Protein AF-A0A7C7GMY3-F1 (afdb_monomer_lite)

Secondary structure (DSSP, 8-state):
---SS---HHHHHHHHHHHHHHHTT--HHHHHHHH---HHHHHHHHHHHHHHHHHHHHHHHH---S-GGGHHHHHHHHHHHHHHHHHHHHT--GGGHHHHTSTT--HHHHHHHHHTT--SHHHHHT--HHHHHHHHTSTT--HHHHHHHHHHHHHHHHHHTT-

pLDDT: mean 89.89, std 11.87, range [38.03, 98.0]

Radius of gyration: 19.39 Å; chains: 1; bounding box: 38×40×56 Å

Sequence (163 aa):
MQSKLDLDPLVHVKCAAAMEAWIDEISSRDIERNFGVAPGDLRLRIELADWLLYAGREITRYDEGDDEILEQPRKQLIRFLDELRLRISNGCKPDLLELVAIRGVGRIRARRFAKMGVRTVEDILELTEKDRQALADQRGWSLQLVDRIIEQATKVRGTTSRR

Structure (mmCIF, N/CA/C/O backbone):
data_AF-A0A7C7GMY3-F1
#
_entry.id   AF-A0A7C7GMY3-F1
#
loop_
_atom_site.group_PDB
_atom_site.id
_atom_site.type_symbol
_atom_site.label_atom_id
_atom_site.label_alt_id
_atom_site.label_comp_id
_atom_site.label_asym_id
_atom_site.label_entity_id
_atom_site.label_seq_id
_atom_site.pdbx_PDB_ins_code
_atom_site.Cartn_x
_atom_site.Cartn_y
_atom_site.Cartn_z
_atom_site.occupancy
_atom_site.B_iso_or_equiv
_atom_site.auth_seq_id
_atom_site.auth_comp_id
_atom_site.auth_asym_id
_atom_site.auth_atom_id
_atom_site.pdbx_PDB_model_num
ATOM 1 N N . MET A 1 1 ? 13.198 -15.545 -34.058 1.00 39.59 1 MET A N 1
ATOM 2 C CA . MET A 1 1 ? 14.127 -15.627 -32.913 1.00 39.59 1 MET A CA 1
ATOM 3 C C . MET A 1 1 ? 13.360 -16.269 -31.765 1.00 39.59 1 MET A C 1
ATOM 5 O O . MET A 1 1 ? 12.525 -15.605 -31.170 1.00 39.59 1 MET A O 1
ATOM 9 N N . GLN A 1 2 ? 13.504 -17.581 -31.556 1.00 44.78 2 GLN A N 1
ATOM 10 C CA . GLN A 1 2 ? 12.853 -18.262 -30.431 1.00 44.78 2 GLN A CA 1
ATOM 11 C C . GLN A 1 2 ? 13.524 -17.772 -29.145 1.00 44.78 2 GLN A C 1
ATOM 13 O O . GLN A 1 2 ? 14.742 -17.892 -29.001 1.00 44.78 2 GLN A O 1
ATOM 18 N N . SER A 1 3 ? 12.744 -17.153 -28.260 1.00 46.75 3 SER A N 1
ATOM 19 C CA . SER A 1 3 ? 13.203 -16.799 -26.920 1.00 46.75 3 SER A CA 1
ATOM 20 C C . SER A 1 3 ? 13.666 -18.080 -26.223 1.00 46.75 3 SER A C 1
ATOM 22 O O . SER A 1 3 ? 12.886 -19.015 -26.090 1.00 46.75 3 SER A O 1
ATOM 24 N N . LYS A 1 4 ? 14.937 -18.138 -25.807 1.00 57.31 4 LYS A N 1
ATOM 25 C CA . LYS A 1 4 ? 15.516 -19.247 -25.020 1.00 57.31 4 LYS A CA 1
ATOM 26 C C . LYS A 1 4 ? 15.068 -19.248 -23.555 1.00 57.31 4 LYS A C 1
ATOM 28 O O . LYS A 1 4 ? 15.600 -20.000 -22.745 1.00 57.31 4 LYS A O 1
ATOM 33 N N . LEU A 1 5 ? 14.145 -18.369 -23.197 1.00 61.41 5 LEU A N 1
ATOM 34 C CA . LEU A 1 5 ? 13.511 -18.398 -21.900 1.00 61.41 5 LEU A CA 1
ATOM 35 C C . LEU A 1 5 ? 12.314 -19.349 -22.022 1.00 61.41 5 LEU A C 1
ATOM 37 O O . LEU A 1 5 ? 11.318 -18.976 -22.639 1.00 61.41 5 LEU A O 1
ATOM 41 N N . ASP A 1 6 ? 12.437 -20.565 -21.479 1.00 57.41 6 ASP A N 1
ATOM 42 C CA . ASP A 1 6 ? 11.312 -21.481 -21.227 1.00 57.41 6 ASP A CA 1
ATOM 43 C C . ASP A 1 6 ? 10.338 -20.796 -20.255 1.00 57.41 6 ASP A C 1
ATOM 45 O O . ASP A 1 6 ? 10.363 -20.999 -19.042 1.00 57.41 6 ASP A O 1
ATOM 49 N N . LEU A 1 7 ? 9.525 -19.889 -20.787 1.00 62.22 7 LEU A N 1
ATOM 50 C CA . LEU A 1 7 ? 8.561 -19.101 -20.039 1.00 62.22 7 LEU A CA 1
ATOM 51 C C . LEU A 1 7 ? 7.187 -19.430 -20.581 1.00 62.22 7 LEU A C 1
ATOM 53 O O . LEU A 1 7 ? 6.856 -19.065 -21.707 1.00 62.22 7 LEU A O 1
ATOM 57 N N . ASP A 1 8 ? 6.385 -20.099 -19.762 1.00 77.50 8 ASP A N 1
ATOM 58 C CA . ASP A 1 8 ? 4.954 -20.206 -19.999 1.00 77.50 8 ASP A CA 1
ATOM 59 C C . ASP A 1 8 ? 4.326 -18.808 -19.811 1.00 77.50 8 ASP A C 1
ATOM 61 O O . ASP A 1 8 ? 4.296 -18.294 -18.683 1.00 77.50 8 ASP A O 1
ATOM 65 N N . PRO A 1 9 ? 3.815 -18.160 -20.878 1.00 75.56 9 PRO A N 1
ATOM 66 C CA . PRO A 1 9 ? 3.213 -16.832 -20.780 1.00 75.56 9 PRO A CA 1
ATOM 67 C C . PRO A 1 9 ? 2.048 -16.784 -19.784 1.00 75.56 9 PRO A C 1
ATOM 69 O O . PRO A 1 9 ? 1.823 -15.756 -19.142 1.00 75.56 9 PRO A O 1
ATOM 72 N N . LEU A 1 10 ? 1.335 -17.901 -19.600 1.00 82.75 10 LEU A N 1
ATOM 73 C CA . LEU A 1 10 ? 0.214 -17.995 -18.666 1.00 82.75 10 LEU A CA 1
ATOM 74 C C . LEU A 1 10 ? 0.673 -17.856 -17.213 1.00 82.75 10 LEU A C 1
ATOM 76 O O . LEU A 1 10 ? -0.042 -17.271 -16.396 1.00 82.75 10 LEU A O 1
ATOM 80 N N . VAL A 1 11 ? 1.881 -18.324 -16.886 1.00 83.62 11 VAL A N 1
ATOM 81 C CA . VAL A 1 11 ? 2.453 -18.186 -15.541 1.00 83.62 11 VAL A CA 1
ATOM 82 C C . VAL A 1 11 ? 2.711 -16.716 -15.219 1.00 83.62 11 VAL A C 1
ATOM 84 O O . VAL A 1 11 ? 2.355 -16.262 -14.130 1.00 83.62 11 VAL A O 1
ATOM 87 N N . HIS A 1 12 ? 3.257 -15.941 -16.160 1.00 84.25 12 HIS A N 1
ATOM 88 C CA . HIS A 1 12 ? 3.494 -14.509 -15.953 1.00 84.25 12 HIS A CA 1
ATOM 89 C C . HIS A 1 12 ? 2.201 -13.715 -15.809 1.00 84.25 12 HIS A C 1
ATOM 91 O O . HIS A 1 12 ? 2.090 -12.901 -14.892 1.00 84.25 12 HIS A O 1
ATOM 97 N N . VAL A 1 13 ? 1.208 -13.994 -16.658 1.00 89.62 13 VAL A N 1
ATOM 98 C CA . VAL A 1 13 ? -0.112 -13.355 -16.571 1.00 89.62 13 VAL A CA 1
ATOM 99 C C . VAL A 1 13 ? -0.760 -13.658 -15.222 1.00 89.62 13 VAL A C 1
ATOM 101 O O . VAL A 1 13 ? -1.247 -12.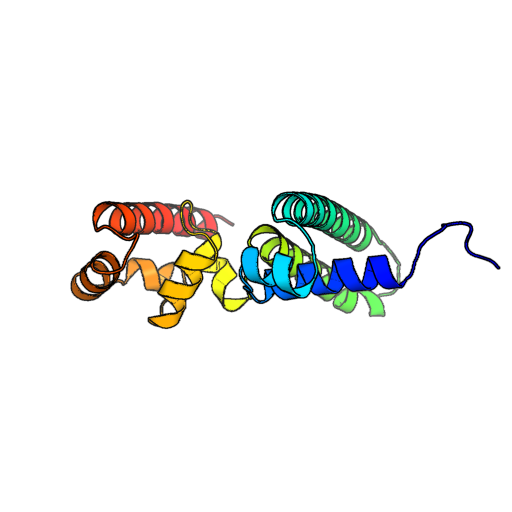753 -14.550 1.00 89.62 13 VAL A O 1
ATOM 104 N N . LYS A 1 14 ? -0.687 -14.911 -14.764 1.00 90.69 14 LYS A N 1
ATOM 105 C CA . LYS A 1 14 ? -1.174 -15.317 -13.445 1.00 90.69 14 LYS A CA 1
ATOM 106 C C . LYS A 1 14 ? -0.457 -14.584 -12.306 1.00 90.69 14 LYS A C 1
ATOM 108 O O . LYS A 1 14 ? -1.102 -14.176 -11.342 1.00 90.69 14 LYS A O 1
ATOM 113 N N . CYS A 1 15 ? 0.865 -14.419 -12.392 1.00 89.44 15 CYS A N 1
ATOM 114 C CA . CYS A 1 15 ? 1.634 -13.643 -11.418 1.00 89.44 15 CYS A CA 1
ATOM 115 C C . CYS A 1 15 ? 1.180 -12.182 -11.379 1.00 89.44 15 CYS A C 1
ATOM 117 O O . CYS A 1 15 ? 0.907 -11.670 -10.295 1.00 89.44 15 CYS A O 1
ATOM 119 N N . ALA A 1 16 ? 1.076 -11.540 -12.544 1.00 93.00 16 ALA A N 1
ATOM 120 C CA . ALA A 1 16 ? 0.632 -10.158 -12.666 1.00 93.00 16 ALA A CA 1
ATOM 121 C C . ALA A 1 16 ? -0.783 -9.973 -12.100 1.00 93.00 16 ALA A C 1
ATOM 123 O O . ALA A 1 16 ? -0.974 -9.122 -11.238 1.00 93.00 16 ALA A O 1
ATOM 124 N N . ALA A 1 17 ? -1.730 -10.837 -12.473 1.00 95.06 17 ALA A N 1
ATOM 125 C CA . ALA A 1 17 ? -3.111 -10.781 -11.993 1.00 95.06 17 ALA A CA 1
ATOM 126 C C . ALA A 1 17 ? -3.227 -10.972 -10.469 1.00 95.06 17 ALA A C 1
ATOM 128 O O . ALA A 1 17 ? -4.016 -10.298 -9.810 1.00 95.06 17 ALA A O 1
ATOM 129 N N . ALA A 1 18 ? -2.418 -11.858 -9.875 1.00 96.44 18 ALA A N 1
ATOM 130 C CA . ALA A 1 18 ? -2.401 -12.037 -8.423 1.00 96.44 18 ALA A CA 1
ATOM 131 C C . ALA A 1 18 ? -1.852 -10.799 -7.686 1.00 96.44 18 ALA A C 1
ATOM 133 O O . ALA A 1 18 ? -2.368 -10.439 -6.627 1.00 96.44 18 ALA A O 1
ATOM 134 N N . MET A 1 19 ? -0.827 -10.138 -8.238 1.00 96.06 19 MET A N 1
ATOM 135 C CA . MET A 1 19 ? -0.287 -8.889 -7.686 1.00 96.06 19 MET A CA 1
ATOM 136 C C . MET A 1 19 ? -1.244 -7.710 -7.886 1.00 96.06 19 MET A C 1
ATOM 138 O O . MET A 1 19 ? -1.381 -6.880 -6.992 1.00 96.06 19 MET A O 1
ATOM 142 N N . GLU A 1 20 ? -1.937 -7.656 -9.021 1.00 97.00 20 GLU A N 1
ATOM 143 C CA . GLU A 1 20 ? -2.985 -6.672 -9.289 1.00 97.00 20 GLU A CA 1
ATOM 144 C C . GLU A 1 20 ? -4.125 -6.809 -8.271 1.00 97.00 20 GLU A C 1
ATOM 146 O O . GLU A 1 20 ? -4.452 -5.858 -7.566 1.00 97.00 20 GLU A O 1
ATOM 151 N N . ALA A 1 21 ? -4.630 -8.029 -8.065 1.00 98.00 21 ALA A N 1
ATOM 152 C CA . ALA A 1 21 ? -5.616 -8.306 -7.025 1.00 98.00 21 ALA A CA 1
ATOM 153 C C . ALA A 1 21 ? -5.107 -7.919 -5.621 1.00 98.00 21 ALA A C 1
ATOM 155 O O . ALA A 1 21 ? -5.872 -7.444 -4.781 1.00 98.00 21 ALA A O 1
ATOM 156 N N . TRP A 1 22 ? -3.812 -8.099 -5.350 1.00 97.88 22 TRP A N 1
ATOM 157 C CA . TRP A 1 22 ? -3.200 -7.695 -4.087 1.00 97.88 22 TRP A CA 1
ATOM 158 C C . TRP A 1 22 ? -3.223 -6.176 -3.872 1.00 97.88 22 TRP A C 1
ATOM 160 O O . TRP A 1 22 ? -3.651 -5.739 -2.798 1.00 97.88 22 TRP A O 1
ATOM 170 N N . ILE A 1 23 ? -2.818 -5.378 -4.867 1.00 97.81 23 ILE A N 1
ATOM 171 C CA . ILE A 1 23 ? -2.860 -3.904 -4.789 1.00 97.81 23 ILE A CA 1
ATOM 172 C C . ILE A 1 23 ? -4.287 -3.348 -4.870 1.00 97.81 23 ILE A C 1
ATOM 174 O O . ILE A 1 23 ? -4.534 -2.245 -4.393 1.00 97.81 23 ILE A O 1
ATOM 178 N N . ASP A 1 24 ? -5.237 -4.126 -5.391 1.00 97.88 24 ASP A N 1
ATOM 179 C CA . ASP A 1 24 ? -6.675 -3.842 -5.329 1.00 97.88 24 ASP A CA 1
ATOM 180 C C . ASP A 1 24 ? -7.341 -4.270 -4.015 1.00 97.88 24 ASP A C 1
ATOM 182 O O . ASP A 1 24 ? -8.561 -4.162 -3.862 1.00 97.88 24 ASP A O 1
ATOM 186 N N . GLU A 1 25 ? -6.534 -4.678 -3.033 1.00 97.81 25 GLU A N 1
ATOM 187 C CA . GLU A 1 25 ? -6.937 -5.010 -1.664 1.00 97.81 25 GLU A CA 1
ATOM 188 C C . GLU A 1 25 ? -7.797 -6.267 -1.540 1.00 97.81 25 GLU A C 1
ATOM 190 O O . GLU A 1 25 ? -8.496 -6.465 -0.539 1.00 97.81 25 GLU A O 1
ATOM 195 N N . ILE A 1 26 ? -7.695 -7.175 -2.510 1.00 97.88 26 ILE A N 1
ATOM 196 C CA . ILE A 1 26 ? -8.276 -8.506 -2.383 1.00 97.88 26 ILE A CA 1
ATOM 197 C C . ILE A 1 26 ? -7.556 -9.261 -1.254 1.00 97.88 26 ILE A C 1
ATOM 199 O O . ILE A 1 26 ? -6.339 -9.146 -1.030 1.00 97.88 26 ILE A O 1
ATOM 203 N N . SER A 1 27 ? -8.331 -10.013 -0.469 1.00 96.44 27 SER A N 1
ATOM 204 C CA . SER A 1 27 ? -7.790 -10.758 0.665 1.00 96.44 27 SER A CA 1
ATOM 205 C C . SER A 1 27 ? -6.829 -11.849 0.181 1.00 96.44 27 SER A C 1
ATOM 207 O O . SER A 1 27 ? -7.018 -12.423 -0.888 1.00 96.44 27 SER A O 1
ATOM 209 N N . SER A 1 28 ? -5.799 -12.171 0.970 1.00 94.12 28 SER A N 1
ATOM 210 C CA . SER A 1 28 ? -4.847 -13.231 0.602 1.00 94.12 28 SER A CA 1
ATOM 211 C C . SER A 1 28 ? -5.539 -14.583 0.404 1.00 94.12 28 SER A C 1
ATOM 213 O O . SER A 1 28 ? -5.171 -15.328 -0.493 1.00 94.12 28 SER A O 1
ATOM 215 N N . ARG A 1 29 ? -6.587 -14.861 1.191 1.00 95.62 29 ARG A N 1
ATOM 216 C CA . ARG A 1 29 ? -7.424 -16.058 1.054 1.00 95.62 29 ARG A CA 1
ATOM 217 C C . ARG A 1 29 ? -8.187 -16.081 -0.270 1.00 95.62 29 ARG A C 1
ATOM 219 O O . ARG A 1 29 ? -8.303 -17.131 -0.889 1.00 95.62 29 ARG A O 1
ATOM 226 N N . ASP A 1 30 ? -8.736 -14.945 -0.695 1.00 97.75 30 ASP A N 1
ATOM 227 C CA . ASP A 1 30 ? -9.456 -14.866 -1.969 1.00 97.75 30 ASP A CA 1
ATOM 228 C C . ASP A 1 30 ? -8.491 -14.932 -3.159 1.00 97.75 30 ASP A C 1
ATOM 230 O O . ASP A 1 30 ? -8.813 -15.567 -4.157 1.00 97.75 30 ASP A O 1
ATOM 234 N N . ILE A 1 31 ? -7.289 -14.356 -3.039 1.00 97.44 31 ILE A N 1
ATOM 235 C CA . ILE A 1 31 ? -6.220 -14.502 -4.040 1.00 97.44 31 ILE A CA 1
ATOM 236 C C . ILE A 1 31 ? -5.807 -15.973 -4.165 1.00 97.44 31 ILE A C 1
ATOM 238 O O . ILE A 1 31 ? -5.731 -16.500 -5.273 1.00 97.44 31 ILE A O 1
ATOM 242 N N . GLU A 1 32 ? -5.599 -16.660 -3.044 1.00 96.56 32 GLU A N 1
ATOM 243 C CA . GLU A 1 32 ? -5.292 -18.089 -3.027 1.00 96.56 32 GLU A CA 1
ATOM 244 C C . GLU A 1 32 ? -6.414 -18.917 -3.654 1.00 96.56 32 GLU A C 1
ATOM 246 O O . GLU A 1 32 ? -6.147 -19.771 -4.491 1.00 96.56 32 GLU A O 1
ATOM 251 N N . ARG A 1 33 ? -7.678 -18.632 -3.329 1.00 96.81 33 ARG A N 1
ATOM 252 C CA . ARG A 1 33 ? -8.818 -19.348 -3.915 1.00 96.81 33 ARG A CA 1
ATOM 253 C C . ARG A 1 33 ? -8.944 -19.116 -5.422 1.00 96.81 33 ARG A C 1
ATOM 255 O O . ARG A 1 33 ? -9.214 -20.059 -6.156 1.00 96.81 33 ARG A O 1
ATOM 262 N N . ASN A 1 34 ? -8.786 -17.874 -5.875 1.00 95.31 34 ASN A N 1
ATOM 263 C CA . ASN A 1 34 ? -9.056 -17.495 -7.263 1.00 95.31 34 ASN A CA 1
ATOM 264 C C . ASN A 1 34 ? -7.883 -17.821 -8.195 1.00 95.31 34 ASN A C 1
ATOM 266 O O . ASN A 1 34 ? -8.095 -18.164 -9.354 1.00 95.31 34 ASN A O 1
ATOM 270 N N . PHE A 1 35 ? -6.650 -17.713 -7.694 1.00 93.62 35 PHE A N 1
ATOM 271 C CA . PHE A 1 35 ? -5.441 -17.898 -8.491 1.00 93.62 35 PHE A CA 1
ATOM 272 C C . PHE A 1 35 ? -4.620 -19.116 -8.055 1.00 93.62 35 PHE A C 1
ATOM 274 O O . PHE A 1 35 ? -3.686 -19.482 -8.750 1.00 93.62 35 PHE A O 1
ATOM 281 N N . GLY A 1 36 ? -4.898 -19.785 -6.938 1.00 93.31 36 GLY A N 1
ATOM 282 C CA . GLY A 1 36 ? -4.043 -20.876 -6.448 1.00 93.31 36 GLY A CA 1
ATOM 283 C C . GLY A 1 36 ? -2.622 -20.404 -6.129 1.00 93.31 36 GLY A C 1
ATOM 284 O O . GLY A 1 36 ? -1.659 -21.105 -6.428 1.00 93.31 36 GLY A O 1
ATOM 285 N N . VAL A 1 37 ? -2.484 -19.171 -5.634 1.00 94.31 37 VAL A N 1
ATOM 286 C CA . VAL A 1 37 ? -1.215 -18.593 -5.174 1.00 94.31 37 VAL A CA 1
ATOM 287 C C . VAL A 1 37 ? -1.276 -18.513 -3.656 1.00 94.31 37 VAL A C 1
ATOM 289 O O . VAL A 1 37 ? -2.055 -17.727 -3.115 1.00 94.31 37 VAL A O 1
ATOM 292 N N . ALA A 1 38 ? -0.474 -19.327 -2.972 1.00 94.62 38 ALA A N 1
ATOM 293 C CA . ALA A 1 38 ? -0.463 -19.352 -1.517 1.00 94.62 38 ALA A CA 1
ATOM 294 C C . ALA A 1 38 ? 0.012 -17.998 -0.948 1.00 94.62 38 ALA A C 1
ATOM 296 O O . ALA A 1 38 ? 0.813 -17.304 -1.583 1.00 94.62 38 ALA A O 1
ATOM 297 N N . PRO A 1 39 ? -0.402 -17.609 0.273 1.00 94.62 39 PRO A N 1
ATOM 298 C CA . PRO A 1 39 ? 0.022 -16.344 0.878 1.00 94.62 39 PRO A CA 1
ATOM 299 C C . PRO A 1 39 ? 1.547 -16.177 0.991 1.00 94.62 39 PRO A C 1
ATOM 301 O O . PRO A 1 39 ? 2.052 -15.063 0.862 1.00 94.62 39 PRO A O 1
ATOM 304 N N . GLY A 1 40 ? 2.280 -17.275 1.216 1.00 95.81 40 GLY A N 1
ATOM 305 C CA . GLY A 1 40 ? 3.747 -17.276 1.238 1.00 95.81 40 GLY A CA 1
ATOM 306 C C . GLY A 1 40 ? 4.352 -16.970 -0.134 1.00 95.81 40 GLY A C 1
ATOM 307 O O . GLY A 1 40 ? 5.213 -16.099 -0.242 1.00 95.81 40 GLY A O 1
ATOM 308 N N . ASP A 1 41 ? 3.835 -17.606 -1.187 1.00 94.69 41 ASP A N 1
ATOM 309 C CA . ASP A 1 41 ? 4.269 -17.358 -2.566 1.00 94.69 41 ASP A CA 1
ATOM 310 C C . ASP A 1 41 ? 3.946 -15.931 -3.009 1.00 94.69 41 ASP A C 1
ATOM 312 O O . ASP A 1 41 ? 4.754 -15.284 -3.674 1.00 94.69 41 ASP A O 1
ATOM 316 N N . LEU A 1 42 ? 2.769 -15.421 -2.631 1.00 95.44 42 LEU A N 1
ATOM 317 C CA . LEU A 1 42 ? 2.380 -14.041 -2.905 1.00 95.44 42 LEU A CA 1
ATOM 318 C C . LEU A 1 42 ? 3.375 -13.063 -2.274 1.00 95.44 42 LEU A C 1
ATOM 320 O O . LEU A 1 42 ? 3.803 -12.122 -2.936 1.00 95.44 42 LEU A O 1
ATOM 324 N N . ARG A 1 43 ? 3.784 -13.308 -1.025 1.00 95.00 43 ARG A N 1
ATOM 325 C CA . ARG A 1 43 ? 4.778 -12.478 -0.341 1.00 95.00 43 ARG A CA 1
ATOM 326 C C . ARG A 1 43 ? 6.132 -12.497 -1.046 1.00 95.00 43 ARG A C 1
ATOM 328 O O . ARG A 1 43 ? 6.691 -11.431 -1.274 1.00 95.00 43 ARG A O 1
ATOM 335 N N . LEU A 1 44 ? 6.618 -13.673 -1.445 1.00 95.31 44 LEU A N 1
ATOM 336 C CA . LEU A 1 44 ? 7.862 -13.785 -2.211 1.00 95.31 44 LEU A CA 1
ATOM 337 C C . LEU A 1 44 ? 7.785 -12.989 -3.524 1.00 95.31 44 LEU A C 1
ATOM 339 O O . LEU A 1 44 ? 8.717 -12.275 -3.881 1.00 95.31 44 LEU A O 1
ATOM 343 N N . ARG A 1 45 ? 6.654 -13.074 -4.234 1.00 94.62 45 ARG A N 1
ATOM 344 C CA . ARG A 1 45 ? 6.426 -12.321 -5.478 1.00 94.62 45 ARG A CA 1
ATOM 345 C C . ARG A 1 45 ? 6.401 -10.813 -5.246 1.00 94.62 45 ARG A C 1
ATOM 347 O O . ARG A 1 45 ? 6.959 -10.089 -6.057 1.00 94.62 45 ARG A O 1
ATOM 354 N N . ILE A 1 46 ? 5.792 -10.354 -4.152 1.00 96.00 46 ILE A N 1
ATOM 355 C CA . ILE A 1 46 ? 5.783 -8.939 -3.750 1.00 96.00 46 ILE A CA 1
ATOM 356 C C . ILE A 1 46 ? 7.209 -8.442 -3.489 1.00 96.00 46 ILE A C 1
ATOM 358 O O . ILE A 1 46 ? 7.582 -7.391 -4.000 1.00 96.00 46 ILE A O 1
ATOM 362 N N . GLU A 1 47 ? 8.011 -9.203 -2.740 1.00 96.19 47 GLU A N 1
ATOM 363 C CA . GLU A 1 47 ? 9.404 -8.849 -2.430 1.00 96.19 47 GLU A CA 1
ATOM 364 C C . GLU A 1 47 ? 10.262 -8.775 -3.707 1.00 96.19 47 GLU A C 1
ATOM 366 O O . GLU A 1 47 ? 11.004 -7.812 -3.907 1.00 96.19 47 GLU A O 1
ATOM 371 N N . LEU A 1 48 ? 10.100 -9.736 -4.623 1.00 95.69 48 LEU A N 1
ATOM 372 C CA . LEU A 1 48 ? 10.768 -9.712 -5.927 1.00 95.69 48 LEU A CA 1
ATOM 373 C C . LEU A 1 48 ? 10.293 -8.548 -6.806 1.00 95.69 48 LEU A C 1
ATOM 375 O O . LEU A 1 48 ? 11.109 -7.902 -7.461 1.00 95.69 48 LEU A O 1
ATOM 379 N N . ALA A 1 49 ? 8.990 -8.264 -6.826 1.00 95.75 49 ALA A N 1
ATOM 380 C CA . ALA A 1 49 ? 8.431 -7.162 -7.599 1.00 95.75 49 ALA A CA 1
ATOM 381 C C . ALA A 1 49 ? 8.928 -5.802 -7.093 1.00 95.75 49 ALA A C 1
ATOM 383 O O . ALA A 1 49 ? 9.284 -4.963 -7.916 1.00 95.75 49 ALA A O 1
ATOM 384 N N . ASP A 1 50 ? 9.022 -5.589 -5.774 1.00 95.62 50 ASP A N 1
ATOM 385 C CA . ASP A 1 50 ? 9.606 -4.354 -5.232 1.00 95.62 50 ASP A CA 1
ATOM 386 C C . ASP A 1 50 ? 11.056 -4.168 -5.696 1.00 95.62 50 ASP A C 1
ATOM 388 O O . ASP A 1 50 ? 11.426 -3.080 -6.143 1.00 95.62 50 ASP A O 1
ATOM 392 N N . TRP A 1 51 ? 11.855 -5.239 -5.670 1.00 97.06 51 TRP A N 1
ATOM 393 C CA . TRP A 1 51 ? 13.239 -5.194 -6.137 1.00 97.06 51 TRP A CA 1
ATOM 394 C C . TRP A 1 51 ? 13.347 -4.878 -7.635 1.00 97.06 51 TRP A C 1
ATOM 396 O O . TRP A 1 51 ? 14.143 -4.025 -8.031 1.00 97.06 51 TRP A O 1
ATOM 406 N N . LEU A 1 52 ? 12.520 -5.509 -8.473 1.00 96.62 52 LEU A N 1
ATOM 407 C CA . LEU A 1 52 ? 12.507 -5.253 -9.916 1.00 96.62 52 LEU A CA 1
ATOM 408 C C . LEU A 1 52 ? 12.045 -3.831 -10.247 1.00 96.62 52 LEU A C 1
ATOM 410 O O . LEU A 1 52 ? 12.628 -3.180 -11.112 1.00 96.62 52 LEU A O 1
ATOM 414 N N . LEU A 1 53 ? 11.030 -3.325 -9.547 1.00 96.88 53 LEU A N 1
ATOM 415 C CA . LEU A 1 53 ? 10.562 -1.953 -9.722 1.00 96.88 53 LEU A CA 1
ATOM 416 C C . LEU A 1 53 ? 11.603 -0.935 -9.254 1.00 96.88 53 LEU A C 1
ATOM 418 O O . LEU A 1 53 ? 11.774 0.100 -9.896 1.00 96.88 53 LEU A O 1
ATOM 422 N N . TYR A 1 54 ? 12.324 -1.228 -8.169 1.00 96.38 54 TYR A N 1
ATOM 423 C CA . TYR A 1 54 ? 13.457 -0.415 -7.739 1.00 96.38 54 TYR A CA 1
ATOM 424 C C . TYR A 1 54 ? 14.549 -0.374 -8.809 1.00 96.38 54 TYR A C 1
ATOM 426 O O . TYR A 1 54 ? 14.988 0.708 -9.190 1.00 96.38 54 TYR A O 1
ATOM 434 N N . ALA A 1 55 ? 14.944 -1.533 -9.338 1.00 97.00 55 ALA A N 1
ATOM 435 C CA . ALA A 1 55 ? 15.932 -1.608 -10.408 1.00 97.00 55 ALA A CA 1
ATOM 436 C C . ALA A 1 55 ? 15.473 -0.829 -11.652 1.00 97.00 55 ALA A C 1
ATOM 438 O O . ALA A 1 55 ? 16.237 -0.032 -12.190 1.00 97.00 55 ALA A O 1
ATOM 439 N N . GLY A 1 56 ? 14.208 -0.983 -12.060 1.00 96.06 56 GLY A N 1
ATOM 440 C CA . GLY A 1 56 ? 13.622 -0.232 -13.172 1.00 96.06 56 GLY A CA 1
ATOM 441 C C . GLY A 1 56 ? 13.641 1.281 -12.943 1.00 96.06 56 GLY A C 1
ATOM 442 O O . GLY A 1 56 ? 13.947 2.042 -13.862 1.00 96.06 56 GLY A O 1
ATOM 443 N N . ARG A 1 57 ? 13.389 1.727 -11.708 1.00 95.62 57 ARG A N 1
ATOM 444 C CA . ARG A 1 57 ? 13.471 3.139 -11.323 1.00 95.62 57 ARG A CA 1
ATOM 445 C C . ARG A 1 57 ? 14.896 3.667 -11.425 1.00 95.62 57 ARG A C 1
ATOM 447 O O . ARG A 1 57 ? 15.082 4.746 -11.979 1.00 95.62 57 ARG A O 1
ATOM 454 N N . GLU A 1 58 ? 15.885 2.941 -10.904 1.00 94.88 58 GLU A N 1
ATOM 455 C CA . GLU A 1 58 ? 17.284 3.374 -10.984 1.00 94.88 58 GLU A CA 1
ATOM 456 C C . GLU A 1 58 ? 17.768 3.407 -12.435 1.00 94.88 58 GLU A C 1
ATOM 458 O O . GLU A 1 58 ? 18.357 4.402 -12.840 1.00 94.88 58 GLU A O 1
ATOM 463 N N . ILE A 1 59 ? 17.437 2.400 -13.249 1.00 93.31 59 ILE A N 1
ATOM 464 C CA . ILE A 1 59 ? 17.750 2.411 -14.687 1.00 93.31 59 ILE A CA 1
ATOM 465 C C . ILE A 1 59 ? 17.143 3.652 -15.348 1.00 93.31 59 ILE A C 1
ATOM 467 O O . ILE A 1 59 ? 17.860 4.412 -15.984 1.00 93.31 59 ILE A O 1
ATOM 471 N N . THR A 1 60 ? 15.852 3.911 -15.122 1.00 91.81 60 THR A N 1
ATOM 472 C CA . THR A 1 60 ? 15.156 5.087 -15.675 1.00 91.81 60 THR A CA 1
ATOM 473 C C . THR A 1 60 ? 15.791 6.398 -15.212 1.00 91.81 60 THR A C 1
ATOM 475 O O . THR A 1 60 ? 15.814 7.378 -15.947 1.00 91.81 60 THR A O 1
ATOM 478 N N . ARG A 1 61 ? 16.293 6.448 -13.977 1.00 88.44 61 ARG A N 1
ATOM 479 C CA . ARG A 1 61 ? 16.928 7.637 -13.404 1.00 88.44 61 ARG A CA 1
ATOM 480 C C . ARG A 1 61 ? 18.286 7.941 -14.039 1.00 88.44 61 ARG A C 1
ATOM 482 O O . ARG A 1 61 ? 18.598 9.117 -14.194 1.00 88.44 61 ARG A O 1
ATOM 489 N N . TYR A 1 62 ? 19.065 6.907 -14.352 1.00 86.69 62 TYR A N 1
ATOM 490 C CA . TYR A 1 62 ? 20.402 7.014 -14.948 1.00 86.69 62 TYR A CA 1
ATOM 491 C C . TYR A 1 62 ? 20.401 6.903 -16.478 1.00 86.69 62 TYR A C 1
ATOM 493 O O . TYR A 1 62 ? 21.463 6.908 -17.092 1.00 86.69 62 TYR A O 1
ATOM 501 N N . ASP A 1 63 ? 19.226 6.810 -17.098 1.00 82.19 63 ASP A N 1
ATOM 502 C CA . ASP A 1 63 ? 19.076 6.887 -18.546 1.00 82.19 63 ASP A CA 1
ATOM 503 C C . ASP A 1 63 ? 19.277 8.347 -18.997 1.00 82.19 63 ASP A C 1
ATOM 505 O O . ASP A 1 63 ? 18.346 9.162 -19.028 1.00 82.19 63 ASP A O 1
ATOM 509 N N . GLU A 1 64 ? 20.542 8.702 -19.235 1.00 67.75 64 GLU A N 1
ATOM 510 C CA . GLU A 1 64 ? 21.046 10.026 -19.632 1.00 67.75 64 GLU A CA 1
ATOM 511 C C . GLU A 1 64 ? 20.947 10.264 -21.151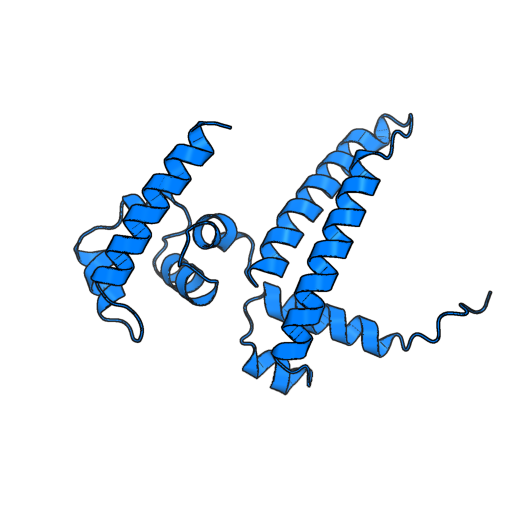 1.00 67.75 64 GLU A C 1
ATOM 513 O O . GLU A 1 64 ? 21.827 10.874 -21.747 1.00 67.75 64 GLU A O 1
ATOM 518 N N . GLY A 1 65 ? 19.895 9.773 -21.812 1.00 68.75 6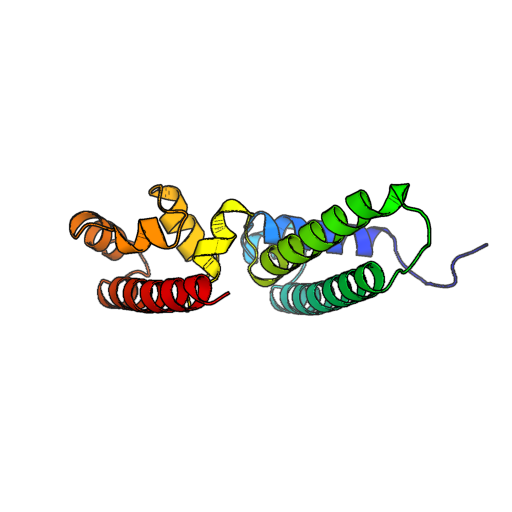5 GLY A N 1
ATOM 519 C CA . GLY A 1 65 ? 19.668 10.104 -23.221 1.00 68.75 65 GLY A CA 1
ATOM 520 C C . GLY A 1 65 ? 19.549 11.622 -23.439 1.00 68.75 65 GLY A C 1
ATOM 521 O O . GLY A 1 65 ? 18.853 12.300 -22.683 1.00 68.75 65 GLY A O 1
ATOM 522 N N . ASP A 1 66 ? 20.185 12.137 -24.497 1.00 66.19 66 ASP A N 1
ATOM 523 C CA . ASP A 1 66 ? 20.217 13.568 -24.870 1.00 66.19 66 ASP A CA 1
ATOM 524 C C . ASP A 1 66 ? 18.881 14.104 -25.435 1.00 66.19 66 ASP A C 1
ATOM 526 O O . ASP A 1 66 ? 18.798 15.240 -25.905 1.00 66.19 66 ASP A O 1
ATOM 530 N N . ASP A 1 67 ? 17.822 13.294 -25.431 1.00 80.56 67 ASP A N 1
ATOM 531 C CA . ASP A 1 67 ? 16.546 13.646 -26.046 1.00 80.56 67 ASP A CA 1
ATOM 532 C C . ASP A 1 67 ? 15.664 14.429 -25.060 1.00 80.56 67 ASP A C 1
ATOM 534 O O . ASP A 1 67 ? 14.998 13.861 -24.188 1.00 80.56 67 ASP A O 1
ATOM 538 N N . GLU A 1 68 ? 15.654 15.758 -25.197 1.00 79.88 68 GLU A N 1
ATOM 539 C CA . GLU A 1 68 ? 14.856 16.681 -24.374 1.00 79.88 68 GLU A CA 1
ATOM 540 C C . GLU A 1 68 ? 13.358 16.305 -24.360 1.00 79.88 68 GLU A C 1
ATOM 542 O O . GLU A 1 68 ? 12.662 16.503 -23.359 1.00 79.88 68 GLU A O 1
ATOM 547 N N . ILE A 1 69 ? 12.871 15.657 -25.427 1.00 84.81 69 ILE A N 1
ATOM 548 C CA . ILE A 1 69 ? 11.487 15.180 -25.560 1.00 84.81 69 ILE A CA 1
ATOM 549 C C . ILE A 1 69 ? 11.157 14.102 -24.508 1.00 84.81 69 ILE A C 1
ATOM 551 O O . ILE A 1 69 ? 10.007 13.984 -24.070 1.00 84.81 69 ILE A O 1
ATOM 555 N N . LEU A 1 70 ? 12.151 13.333 -24.054 1.00 86.00 70 LEU A N 1
ATOM 556 C CA . LEU A 1 70 ? 11.968 12.219 -23.119 1.00 86.00 70 LEU A CA 1
ATOM 557 C C . LEU A 1 70 ? 12.063 12.623 -21.641 1.00 86.00 70 LEU A C 1
ATOM 559 O O . LEU A 1 70 ? 11.730 11.816 -20.768 1.00 86.00 70 LEU A O 1
ATOM 563 N N . GLU A 1 71 ? 12.425 13.870 -21.321 1.00 86.75 71 GLU A N 1
ATOM 564 C CA . GLU A 1 71 ? 12.630 14.291 -19.930 1.00 86.75 71 GLU A CA 1
ATOM 565 C C . GLU A 1 71 ? 11.344 14.191 -19.084 1.00 86.75 71 GLU A C 1
ATOM 567 O O . GLU A 1 71 ? 11.359 13.679 -17.957 1.00 86.75 71 GLU A O 1
ATOM 572 N N . GLN A 1 72 ? 10.211 14.657 -19.621 1.00 89.50 72 GLN A N 1
ATOM 573 C CA . GLN A 1 72 ? 8.923 14.619 -18.919 1.00 89.50 72 GLN A CA 1
ATOM 574 C C . GLN A 1 72 ? 8.368 13.191 -18.782 1.00 89.50 72 GLN A C 1
ATOM 576 O O . GLN A 1 72 ? 8.039 12.810 -17.652 1.00 89.50 72 GLN A O 1
ATOM 581 N N . PRO A 1 73 ? 8.318 12.363 -19.849 1.00 91.12 73 PRO A N 1
ATOM 582 C CA . PRO A 1 73 ? 7.984 10.942 -19.728 1.00 91.12 73 PRO A CA 1
ATOM 583 C C . PRO A 1 73 ? 8.838 10.203 -18.689 1.00 91.12 73 PRO A C 1
ATOM 585 O O . PRO A 1 73 ? 8.301 9.451 -17.878 1.00 91.12 73 PRO A O 1
ATOM 588 N N . ARG A 1 74 ? 10.151 10.475 -18.633 1.00 90.50 74 ARG A N 1
ATOM 589 C CA . ARG A 1 74 ? 11.066 9.874 -17.650 1.00 90.50 74 ARG A CA 1
ATOM 590 C C . ARG A 1 74 ? 10.683 10.238 -16.215 1.00 90.50 74 ARG A C 1
ATOM 592 O 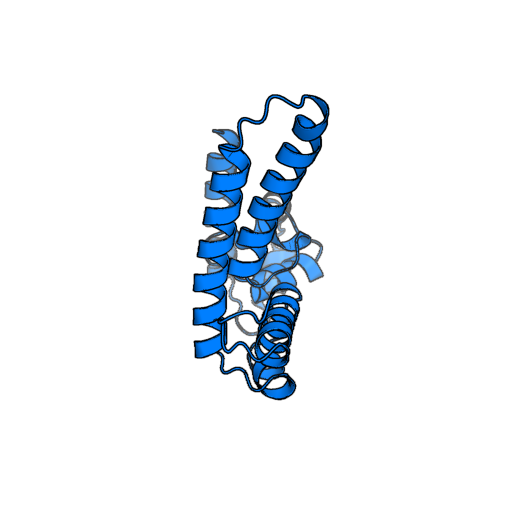O . ARG A 1 74 ? 10.574 9.360 -15.360 1.00 90.50 74 ARG A O 1
ATOM 599 N N . LYS A 1 75 ? 10.414 11.520 -15.938 1.00 91.75 75 LYS A N 1
ATOM 600 C CA . LYS A 1 75 ? 9.954 11.976 -14.611 1.00 91.75 75 LYS A CA 1
ATOM 601 C C . LYS A 1 75 ? 8.619 11.336 -14.217 1.00 91.75 75 LYS A C 1
ATOM 603 O O . LYS A 1 75 ? 8.446 10.967 -13.055 1.00 91.75 75 LYS A O 1
ATOM 608 N N . GLN A 1 76 ? 7.688 11.196 -15.161 1.00 94.38 76 GLN A N 1
ATOM 609 C CA . GLN A 1 76 ? 6.401 10.534 -14.925 1.00 94.38 76 GLN A CA 1
ATOM 610 C C . GLN A 1 76 ? 6.581 9.046 -14.613 1.00 94.38 76 GLN A C 1
ATOM 612 O O . GLN A 1 76 ? 5.996 8.559 -13.648 1.00 94.38 76 GLN A O 1
ATOM 617 N N . LEU A 1 77 ? 7.441 8.350 -15.363 1.00 95.00 77 LEU A N 1
ATOM 618 C CA . LEU A 1 77 ? 7.748 6.943 -15.129 1.00 95.00 77 LEU A CA 1
ATOM 619 C C . LEU A 1 77 ? 8.388 6.725 -13.753 1.00 95.00 77 LEU A C 1
ATOM 621 O O . LEU A 1 77 ? 7.955 5.840 -13.023 1.00 95.00 77 LEU A O 1
ATOM 625 N N . ILE A 1 78 ? 9.348 7.564 -13.348 1.00 95.50 78 ILE A N 1
ATOM 626 C CA . ILE A 1 78 ? 9.959 7.486 -12.009 1.00 95.50 78 ILE A CA 1
ATOM 627 C C . ILE A 1 78 ? 8.894 7.625 -10.913 1.00 95.50 78 ILE A C 1
ATOM 629 O O . ILE A 1 78 ? 8.861 6.811 -9.993 1.00 95.50 78 ILE A O 1
ATOM 633 N N . ARG A 1 79 ? 7.993 8.612 -11.027 1.00 95.81 79 ARG A N 1
ATOM 634 C CA . ARG A 1 79 ? 6.896 8.807 -10.062 1.00 95.81 79 ARG A CA 1
ATOM 635 C C . ARG A 1 79 ? 5.942 7.616 -10.029 1.00 95.81 79 ARG A C 1
ATOM 637 O O . ARG A 1 79 ? 5.559 7.179 -8.948 1.00 95.81 79 ARG A O 1
ATOM 644 N N . PHE A 1 80 ? 5.589 7.082 -11.196 1.00 96.94 80 PHE A N 1
ATOM 645 C CA . PHE A 1 80 ? 4.739 5.901 -11.310 1.00 96.94 80 PHE A CA 1
ATOM 646 C C . PHE A 1 80 ? 5.380 4.674 -10.651 1.00 96.94 80 PHE A C 1
ATOM 648 O O . PHE A 1 80 ? 4.713 3.959 -9.907 1.00 96.94 80 PHE A O 1
ATOM 655 N N . LEU A 1 81 ? 6.677 4.449 -10.875 1.00 97.31 81 LEU A N 1
ATOM 656 C CA . LEU A 1 81 ? 7.419 3.356 -10.250 1.00 97.31 81 LEU A CA 1
ATOM 657 C C . LEU A 1 81 ? 7.486 3.530 -8.728 1.00 97.31 81 LEU A C 1
ATOM 659 O O . LEU A 1 81 ? 7.244 2.567 -8.005 1.00 97.31 81 LEU A O 1
ATOM 663 N N . ASP A 1 82 ? 7.754 4.742 -8.237 1.00 96.00 82 ASP A N 1
ATOM 664 C CA . ASP A 1 82 ? 7.763 5.041 -6.800 1.00 96.00 82 ASP A CA 1
ATOM 665 C C . ASP A 1 82 ? 6.395 4.769 -6.148 1.00 96.00 82 ASP A C 1
ATOM 667 O O . ASP A 1 82 ? 6.326 4.103 -5.112 1.00 96.00 82 ASP A O 1
ATOM 671 N N . GLU A 1 83 ? 5.296 5.199 -6.773 1.00 97.12 83 GLU A N 1
ATOM 672 C CA . GLU A 1 83 ? 3.943 4.907 -6.287 1.00 97.12 83 GLU A CA 1
ATOM 673 C C . GLU A 1 83 ? 3.640 3.400 -6.316 1.00 97.12 83 GLU A C 1
ATOM 675 O O . GLU A 1 83 ? 3.181 2.829 -5.321 1.00 97.12 83 GLU A O 1
ATOM 680 N N . LEU A 1 84 ? 3.915 2.732 -7.441 1.00 97.56 84 LEU A N 1
ATOM 681 C CA . LEU A 1 84 ? 3.613 1.315 -7.624 1.00 97.56 84 LEU A CA 1
ATOM 682 C C . LEU A 1 84 ? 4.370 0.443 -6.619 1.00 97.56 84 LEU A C 1
ATOM 684 O O . LEU A 1 84 ? 3.793 -0.503 -6.082 1.00 97.56 84 LEU A O 1
ATOM 688 N N . ARG A 1 85 ? 5.622 0.786 -6.301 1.00 97.12 85 ARG A N 1
ATOM 689 C CA . ARG A 1 85 ? 6.399 0.108 -5.254 1.00 97.12 85 ARG A CA 1
ATOM 690 C C . ARG A 1 85 ? 5.720 0.179 -3.898 1.00 97.12 85 ARG A C 1
ATOM 692 O O . ARG A 1 85 ? 5.577 -0.846 -3.228 1.00 97.12 85 ARG A O 1
ATOM 699 N N . LEU A 1 86 ? 5.252 1.365 -3.506 1.00 96.31 86 LEU A N 1
ATOM 700 C CA . LEU A 1 86 ? 4.535 1.538 -2.244 1.00 96.31 86 LEU A CA 1
ATOM 701 C C . LEU A 1 86 ? 3.233 0.730 -2.231 1.00 96.31 86 LEU A C 1
ATOM 703 O O . LEU A 1 86 ? 2.932 0.070 -1.234 1.00 96.31 86 LEU A O 1
ATOM 707 N N . ARG A 1 87 ? 2.495 0.721 -3.344 1.00 97.94 87 ARG A N 1
ATOM 708 C CA . ARG A 1 87 ? 1.252 -0.050 -3.481 1.00 97.94 87 ARG A CA 1
ATOM 709 C C . ARG A 1 87 ? 1.486 -1.552 -3.415 1.00 97.94 87 ARG A C 1
ATOM 711 O O . ARG A 1 87 ? 0.768 -2.230 -2.686 1.00 97.94 87 ARG A O 1
ATOM 718 N N . ILE A 1 88 ? 2.495 -2.073 -4.115 1.00 97.06 88 ILE A N 1
ATOM 719 C CA . ILE A 1 88 ? 2.849 -3.500 -4.095 1.00 97.06 88 ILE A CA 1
ATOM 720 C C . ILE A 1 88 ? 3.299 -3.925 -2.700 1.00 97.06 88 ILE A C 1
ATOM 722 O O . ILE A 1 88 ? 2.794 -4.914 -2.171 1.00 97.06 88 ILE A O 1
ATOM 726 N N . SER A 1 89 ? 4.176 -3.149 -2.068 1.00 95.31 89 SER A N 1
ATOM 727 C CA . SER A 1 89 ? 4.710 -3.469 -0.741 1.00 95.31 89 SER A CA 1
ATOM 728 C C . SER A 1 89 ? 3.613 -3.525 0.327 1.00 95.31 89 SER A C 1
ATOM 730 O O . SER A 1 89 ? 3.630 -4.388 1.203 1.00 95.31 89 SER A O 1
ATOM 732 N N . ASN A 1 90 ? 2.630 -2.623 0.241 1.00 96.44 90 ASN A N 1
ATOM 733 C CA . ASN A 1 90 ? 1.562 -2.504 1.235 1.00 96.44 90 ASN A CA 1
ATOM 734 C C . ASN A 1 90 ? 0.265 -3.239 0.855 1.00 96.44 90 ASN A C 1
ATOM 736 O O . ASN A 1 90 ? -0.578 -3.472 1.725 1.00 96.44 90 ASN A O 1
ATOM 740 N N . GLY A 1 91 ? 0.094 -3.620 -0.412 1.00 97.44 91 GLY A N 1
ATOM 741 C CA . GLY A 1 91 ? -1.120 -4.255 -0.926 1.00 97.44 91 GLY A CA 1
ATOM 742 C C . GLY A 1 91 ? -2.337 -3.363 -0.871 1.00 97.44 91 GLY A C 1
ATOM 743 O O . GLY A 1 91 ? -3.376 -3.788 -0.362 1.00 97.44 91 GLY A O 1
ATOM 744 N N . CYS A 1 92 ? -2.183 -2.116 -1.304 1.00 97.50 92 CYS A N 1
ATOM 745 C CA . CYS A 1 92 ? -3.233 -1.120 -1.214 1.00 97.50 92 CYS A CA 1
ATOM 746 C C . CYS A 1 92 ? -3.370 -0.263 -2.471 1.00 97.50 92 CYS A C 1
ATOM 748 O O . CYS A 1 92 ? -2.451 -0.126 -3.288 1.00 97.50 92 CYS A O 1
ATOM 750 N N . LYS A 1 93 ? -4.548 0.346 -2.589 1.00 97.69 93 LYS A N 1
ATOM 751 C CA . LYS A 1 93 ? -4.829 1.375 -3.581 1.00 97.69 93 LYS A CA 1
ATOM 752 C C . LYS A 1 93 ? -4.112 2.690 -3.235 1.00 97.69 93 LYS A C 1
ATOM 754 O O . LYS A 1 93 ? -3.730 2.894 -2.078 1.00 97.69 93 LYS A O 1
ATOM 759 N N . PRO A 1 94 ? -3.945 3.595 -4.222 1.00 96.69 94 PRO A N 1
ATOM 760 C CA . PRO A 1 94 ? -3.217 4.852 -4.033 1.00 96.69 94 PRO A CA 1
ATOM 761 C C . PRO A 1 94 ? -3.787 5.725 -2.907 1.00 96.69 94 PRO A C 1
ATOM 763 O O . PRO A 1 94 ? -3.039 6.388 -2.196 1.00 96.69 94 PRO A O 1
ATOM 766 N N . ASP A 1 95 ? -5.106 5.675 -2.687 1.00 96.25 95 ASP A N 1
ATOM 767 C CA . ASP A 1 95 ? -5.803 6.477 -1.674 1.00 96.25 95 ASP A CA 1
ATOM 768 C C . ASP A 1 95 ? -5.448 6.113 -0.223 1.00 96.25 95 ASP A C 1
ATOM 770 O O . ASP A 1 95 ? -5.843 6.826 0.694 1.00 96.25 95 ASP A O 1
ATOM 774 N N . LEU A 1 96 ? -4.730 5.006 -0.000 1.00 97.12 96 LEU A N 1
ATOM 775 C CA . LEU A 1 96 ? -4.304 4.556 1.326 1.00 97.12 96 LEU A CA 1
ATOM 776 C C . LEU A 1 96 ? -2.820 4.807 1.615 1.00 97.12 96 LEU A C 1
ATOM 778 O O . LEU A 1 96 ? -2.374 4.476 2.715 1.00 97.12 96 LEU A O 1
ATOM 782 N N . LEU A 1 97 ? -2.048 5.329 0.655 1.00 95.81 97 LEU A N 1
ATOM 783 C CA . LEU A 1 97 ? -0.585 5.405 0.749 1.00 95.81 97 LEU A CA 1
ATOM 784 C C . LEU A 1 97 ? -0.097 6.224 1.949 1.00 95.81 97 LEU A C 1
ATOM 786 O O . LEU A 1 97 ? 0.847 5.815 2.625 1.00 95.81 97 LEU A O 1
ATOM 790 N N . GLU A 1 98 ? -0.775 7.324 2.269 1.00 94.62 98 GLU A N 1
ATOM 791 C CA . GLU A 1 98 ? -0.447 8.139 3.443 1.00 94.62 98 GLU A CA 1
ATOM 792 C C . GLU A 1 98 ? -0.723 7.408 4.760 1.00 94.62 98 GLU A C 1
ATOM 794 O O . GLU A 1 98 ? 0.074 7.464 5.697 1.00 94.62 98 GLU A O 1
ATOM 799 N N . LEU A 1 99 ? -1.822 6.653 4.824 1.00 96.00 99 LEU A N 1
ATOM 800 C CA . LEU A 1 99 ? -2.205 5.921 6.027 1.00 96.00 99 LEU A CA 1
ATOM 801 C C . LEU A 1 99 ? -1.265 4.749 6.309 1.00 96.00 99 LEU A C 1
ATOM 803 O O . LEU A 1 99 ? -0.879 4.533 7.456 1.00 96.00 99 LEU A O 1
ATOM 807 N N . VAL A 1 100 ? -0.900 3.975 5.280 1.00 96.19 100 VAL A N 1
ATOM 808 C CA . VAL A 1 100 ? -0.020 2.801 5.448 1.00 96.19 100 VAL A CA 1
ATOM 809 C C . VAL A 1 100 ? 1.422 3.185 5.788 1.00 96.19 100 VAL A C 1
ATOM 811 O O . VAL A 1 100 ? 2.171 2.352 6.293 1.00 96.19 100 VAL A O 1
ATOM 814 N N . ALA A 1 101 ? 1.809 4.450 5.587 1.00 93.38 101 ALA A N 1
ATOM 815 C CA . ALA A 1 101 ? 3.085 4.975 6.069 1.00 93.38 101 ALA A CA 1
ATOM 816 C C . ALA A 1 101 ? 3.149 5.055 7.610 1.00 93.38 101 ALA A C 1
ATOM 818 O O . ALA A 1 101 ? 4.237 5.091 8.192 1.00 93.38 101 ALA A O 1
ATOM 819 N N . ILE A 1 102 ? 2.000 5.054 8.295 1.00 95.12 102 ILE A N 1
ATOM 820 C CA . ILE A 1 102 ? 1.936 5.088 9.755 1.00 95.12 102 ILE A CA 1
ATOM 821 C C . ILE A 1 102 ? 2.231 3.698 10.313 1.00 95.12 102 ILE A C 1
ATOM 823 O O . ILE A 1 102 ? 1.521 2.718 10.076 1.00 95.12 102 ILE A O 1
ATOM 827 N N . ARG A 1 103 ? 3.273 3.612 11.143 1.00 91.94 103 ARG A N 1
ATOM 828 C CA . ARG A 1 103 ? 3.666 2.353 11.777 1.00 91.94 103 ARG A CA 1
ATOM 829 C C . ARG A 1 103 ? 2.498 1.745 12.560 1.00 91.94 103 ARG A C 1
ATOM 831 O O . ARG A 1 103 ? 1.955 2.355 13.473 1.00 91.94 103 ARG A O 1
ATOM 838 N N . GLY A 1 104 ? 2.173 0.492 12.244 1.00 90.62 104 GLY A N 1
ATOM 839 C CA . GLY A 1 104 ? 1.060 -0.235 12.863 1.00 90.62 104 GLY A CA 1
ATOM 840 C C . GLY A 1 104 ? -0.255 -0.152 12.082 1.00 90.62 104 GLY A C 1
ATOM 841 O O . GLY A 1 104 ? -1.205 -0.862 12.429 1.00 90.62 104 GLY A O 1
ATOM 842 N N . VAL A 1 105 ? -0.307 0.622 10.998 1.00 95.19 105 VAL A N 1
ATOM 843 C CA . VAL A 1 105 ? -1.433 0.671 10.064 1.00 95.19 105 VAL A CA 1
ATOM 844 C C . VAL A 1 105 ? -1.068 -0.116 8.803 1.00 95.19 105 VAL A C 1
ATOM 846 O O . VAL A 1 105 ? -0.287 0.325 7.976 1.00 95.19 105 VAL A O 1
ATOM 849 N N . GLY A 1 106 ? -1.632 -1.317 8.657 1.00 94.75 106 GLY A N 1
ATOM 850 C CA . GLY A 1 106 ? -1.582 -2.065 7.393 1.00 94.75 106 GLY A CA 1
ATOM 851 C C . GLY A 1 106 ? -2.819 -1.800 6.531 1.00 94.75 106 GLY A C 1
ATOM 852 O O . GLY A 1 106 ? -3.771 -1.169 6.998 1.00 94.75 106 GLY A O 1
ATOM 853 N N . ARG A 1 107 ? -2.873 -2.374 5.319 1.00 96.00 107 ARG A N 1
ATOM 854 C CA . ARG A 1 107 ? -3.978 -2.177 4.354 1.00 96.00 107 ARG A CA 1
ATOM 855 C C . ARG A 1 107 ? -5.387 -2.321 4.937 1.00 96.00 107 ARG A C 1
ATOM 857 O O . ARG A 1 107 ? -6.260 -1.516 4.645 1.00 96.00 107 ARG A O 1
ATOM 864 N N . ILE A 1 108 ? -5.607 -3.300 5.822 1.00 95.25 108 ILE A N 1
ATOM 865 C CA . ILE A 1 108 ? -6.930 -3.561 6.416 1.00 95.25 108 ILE A CA 1
ATOM 866 C C . ILE A 1 108 ? -7.360 -2.396 7.316 1.00 95.25 108 ILE A C 1
ATOM 868 O O . ILE A 1 108 ? -8.507 -1.954 7.257 1.00 95.25 108 ILE A O 1
ATOM 872 N N . ARG A 1 109 ? -6.439 -1.887 8.146 1.00 95.38 109 ARG A N 1
ATOM 873 C CA . ARG A 1 109 ? -6.713 -0.756 9.043 1.00 95.38 109 ARG A CA 1
ATOM 874 C C . ARG A 1 109 ? -6.827 0.546 8.260 1.00 95.38 109 ARG A C 1
ATOM 876 O O . ARG A 1 109 ? -7.775 1.286 8.487 1.00 95.38 109 ARG A O 1
ATOM 883 N N . ALA A 1 110 ? -5.936 0.767 7.293 1.00 96.50 110 ALA A N 1
ATOM 884 C CA . ALA A 1 110 ? -5.989 1.916 6.395 1.00 96.50 110 ALA A CA 1
ATOM 885 C C . ALA A 1 110 ? -7.331 1.979 5.648 1.00 96.50 110 ALA A C 1
ATOM 887 O O . ALA A 1 110 ? -8.019 2.994 5.684 1.00 96.50 110 ALA A O 1
ATOM 888 N N . ARG A 1 111 ? -7.792 0.858 5.077 1.00 96.12 111 ARG A N 1
ATOM 889 C CA . ARG A 1 111 ? -9.100 0.800 4.413 1.00 96.12 111 ARG A CA 1
ATOM 890 C C . ARG A 1 111 ? -10.257 1.055 5.376 1.00 96.12 111 ARG A C 1
ATOM 892 O O . ARG A 1 111 ? -11.296 1.565 4.960 1.00 96.12 111 ARG A O 1
ATOM 899 N N . ARG A 1 112 ? -10.116 0.708 6.658 1.00 94.31 112 ARG A N 1
ATOM 900 C CA . ARG A 1 112 ? -11.146 0.998 7.658 1.00 94.31 112 ARG A CA 1
ATOM 901 C C . ARG A 1 112 ? -11.230 2.489 7.980 1.00 94.31 112 ARG A C 1
ATOM 903 O O . ARG A 1 112 ? -12.343 3.004 7.983 1.00 94.31 112 ARG A O 1
ATOM 910 N N . PHE A 1 113 ? -10.093 3.159 8.154 1.00 94.44 113 PHE A N 1
ATOM 911 C CA . PHE A 1 113 ? -10.029 4.621 8.249 1.00 94.44 113 PHE A CA 1
ATOM 912 C C . PHE A 1 113 ? -10.649 5.285 7.013 1.00 94.44 113 PHE A C 1
ATOM 914 O O . PHE A 1 113 ? -11.575 6.081 7.147 1.00 94.44 113 PHE A O 1
ATOM 921 N N . ALA A 1 114 ? -10.266 4.852 5.808 1.00 94.69 114 ALA A N 1
ATOM 922 C CA . ALA A 1 114 ? -10.787 5.424 4.565 1.00 94.69 114 ALA A CA 1
ATOM 923 C C . ALA A 1 114 ? -12.311 5.273 4.415 1.00 94.69 114 ALA A C 1
ATOM 925 O O . ALA A 1 114 ? -12.970 6.152 3.862 1.00 94.69 114 ALA A O 1
ATOM 926 N N . LYS A 1 115 ? -12.901 4.186 4.938 1.00 93.62 115 LYS A N 1
ATOM 927 C CA . LYS A 1 115 ? -14.366 4.006 4.986 1.00 93.62 115 LYS A CA 1
ATOM 928 C C . LYS A 1 115 ? -15.070 5.000 5.915 1.00 93.62 115 LYS A C 1
ATOM 930 O O . LYS A 1 115 ? -16.262 5.220 5.739 1.00 93.62 115 LYS A O 1
ATOM 935 N N . MET A 1 116 ? -14.357 5.576 6.878 1.00 91.62 116 MET A N 1
ATOM 936 C CA . MET A 1 116 ? -14.840 6.643 7.759 1.00 91.62 116 MET A CA 1
ATOM 937 C C . MET A 1 116 ? -14.516 8.044 7.220 1.00 91.62 116 MET A C 1
ATOM 939 O O . MET A 1 116 ? -14.797 9.027 7.890 1.00 91.62 116 MET A O 1
ATOM 943 N N . GLY A 1 117 ? -13.942 8.146 6.017 1.00 92.31 117 GLY A N 1
ATOM 944 C CA . GLY A 1 117 ? -13.553 9.419 5.405 1.00 92.31 117 GLY A CA 1
ATOM 945 C C . GLY A 1 117 ? -12.128 9.871 5.728 1.00 92.31 117 GLY A C 1
ATOM 946 O O . GLY A 1 117 ? -11.668 10.818 5.109 1.00 92.31 117 GLY A O 1
ATOM 947 N N . VAL A 1 118 ? -11.419 9.158 6.605 1.00 94.19 118 VAL A N 1
ATOM 948 C CA . VAL A 1 118 ? -10.051 9.468 7.049 1.00 94.19 118 VAL A CA 1
ATOM 949 C C . VAL A 1 118 ? -9.057 8.871 6.056 1.00 94.19 118 VAL A C 1
ATOM 951 O O . VAL A 1 118 ? -8.966 7.645 5.950 1.00 94.19 118 VAL A O 1
ATOM 954 N N . ARG A 1 119 ? -8.338 9.707 5.305 1.00 93.88 119 ARG A N 1
ATOM 955 C CA . ARG A 1 119 ? -7.397 9.278 4.251 1.00 93.88 119 ARG A CA 1
ATOM 956 C C . ARG A 1 119 ? -5.993 9.846 4.398 1.00 93.88 119 ARG A C 1
ATOM 958 O O . ARG A 1 119 ? -5.068 9.255 3.847 1.00 93.88 119 ARG A O 1
ATOM 965 N N . THR A 1 120 ? -5.832 10.925 5.149 1.00 94.69 120 THR A N 1
ATOM 966 C CA . THR A 1 120 ? -4.539 11.586 5.349 1.00 94.69 120 THR A CA 1
ATOM 967 C C . THR A 1 120 ? -4.016 11.388 6.768 1.00 94.69 120 THR A C 1
ATOM 969 O O . THR A 1 120 ? -4.716 10.900 7.667 1.00 94.69 120 THR A O 1
ATOM 972 N N . VAL A 1 121 ? -2.751 11.752 6.979 1.00 93.62 121 VAL A N 1
ATOM 973 C CA . VAL A 1 121 ? -2.163 11.800 8.325 1.00 93.62 121 VAL A CA 1
ATOM 974 C C . VAL A 1 121 ? -2.858 12.876 9.164 1.00 93.62 121 VAL A C 1
ATOM 976 O O . VAL A 1 121 ? -3.101 12.664 10.351 1.00 93.62 121 VAL A O 1
ATOM 979 N N . GLU A 1 122 ? -3.213 14.000 8.549 1.00 93.75 122 GLU A N 1
ATOM 980 C CA . GLU A 1 122 ? -3.927 15.121 9.156 1.00 93.75 122 GLU A CA 1
ATOM 981 C C . GLU A 1 122 ? -5.306 14.688 9.661 1.00 93.75 122 GLU A C 1
ATOM 983 O O . GLU A 1 122 ? -5.608 14.903 10.835 1.00 93.75 122 GLU A O 1
ATOM 988 N N . ASP A 1 123 ? -6.073 13.958 8.846 1.00 94.12 123 ASP A N 1
ATOM 989 C CA . ASP A 1 123 ? -7.392 13.443 9.230 1.00 94.12 123 ASP A CA 1
ATOM 990 C C . ASP A 1 123 ? -7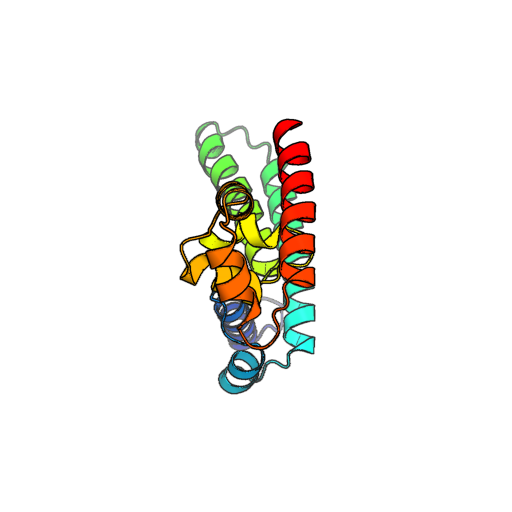.314 12.556 10.488 1.00 94.12 123 ASP A C 1
ATOM 992 O O . ASP A 1 123 ? -8.212 12.568 11.329 1.00 94.12 123 ASP A O 1
ATOM 996 N N . ILE A 1 124 ? -6.233 11.774 10.644 1.00 93.50 124 ILE A N 1
ATOM 997 C CA . ILE A 1 124 ? -6.017 10.941 11.839 1.00 93.50 124 ILE A CA 1
ATOM 998 C C . ILE A 1 124 ? -5.787 11.804 13.082 1.00 93.50 124 ILE A C 1
ATOM 1000 O O . ILE A 1 124 ? -6.246 11.458 14.172 1.00 93.50 124 ILE A O 1
ATOM 1004 N N . LEU A 1 125 ? -5.054 12.906 12.944 1.00 92.81 125 LEU A N 1
ATOM 1005 C CA . LEU A 1 125 ? -4.764 13.807 14.058 1.00 92.81 125 LEU A CA 1
ATOM 1006 C C . LEU A 1 125 ? -6.000 14.612 14.481 1.00 92.81 125 LEU A C 1
ATOM 1008 O O . LEU A 1 125 ? -6.098 14.998 15.645 1.00 92.81 125 LEU A O 1
ATOM 1012 N N . GLU A 1 126 ? -6.946 14.810 13.566 1.00 94.06 126 GLU A N 1
ATOM 1013 C CA . GLU A 1 126 ? -8.221 15.494 13.801 1.00 94.06 126 GLU A CA 1
ATOM 1014 C C . GLU A 1 126 ? -9.330 14.572 14.341 1.00 94.06 126 GLU A C 1
ATOM 1016 O O . GLU A 1 126 ? -10.424 15.043 14.654 1.00 94.06 126 GLU A O 1
ATOM 1021 N N . LEU A 1 127 ? -9.056 13.271 14.520 1.00 93.00 127 LEU A N 1
ATOM 1022 C CA . LEU A 1 127 ? -10.025 12.311 15.055 1.00 93.00 127 LEU A CA 1
ATOM 1023 C C . LEU A 1 127 ? -10.570 12.741 16.420 1.00 93.00 127 LEU A C 1
ATOM 1025 O O . LEU A 1 127 ? -9.832 12.822 17.416 1.00 93.00 127 LEU A O 1
ATOM 1029 N N . THR A 1 128 ? -11.891 12.909 16.477 1.00 92.69 128 THR A N 1
ATOM 1030 C CA . THR A 1 128 ? -12.606 13.240 17.709 1.00 92.69 128 THR A CA 1
ATOM 1031 C C . THR A 1 128 ? -12.673 12.039 18.648 1.00 92.69 128 THR A C 1
ATOM 1033 O O . THR A 1 128 ? -12.531 10.889 18.231 1.00 92.69 128 THR A O 1
ATOM 1036 N N . GLU A 1 129 ? -12.961 12.282 19.927 1.00 91.31 129 GLU A N 1
ATOM 1037 C CA . GLU A 1 129 ? -13.142 11.202 20.907 1.00 91.31 129 GLU A CA 1
ATOM 1038 C C . GLU A 1 129 ? -14.232 10.206 20.481 1.00 91.31 129 GLU A C 1
ATOM 1040 O O . GLU A 1 129 ? -14.096 8.993 20.635 1.00 91.31 129 GLU A O 1
ATOM 1045 N N . LYS A 1 130 ? -15.293 10.713 19.843 1.00 91.50 130 LYS A N 1
ATOM 1046 C CA . LYS A 1 130 ? -16.368 9.883 19.302 1.00 91.50 130 LYS A CA 1
ATOM 1047 C C . LYS A 1 130 ? -15.874 8.974 18.175 1.00 91.50 130 LYS A C 1
ATOM 1049 O O . LYS A 1 130 ? -16.256 7.806 18.140 1.00 91.50 130 LYS A O 1
ATOM 1054 N N . ASP A 1 131 ? -15.026 9.478 17.280 1.00 91.81 131 ASP A N 1
ATOM 1055 C CA . ASP A 1 131 ? -14.468 8.682 16.180 1.00 91.81 131 ASP A CA 1
ATOM 1056 C C . ASP A 1 131 ? -13.517 7.600 16.701 1.00 91.81 131 ASP A C 1
ATOM 1058 O O . ASP A 1 131 ? -13.542 6.463 16.223 1.00 91.81 131 ASP A O 1
ATOM 1062 N N . ARG A 1 132 ? -12.723 7.926 17.729 1.00 92.25 132 ARG A N 1
ATOM 1063 C CA . ARG A 1 132 ? -11.830 6.975 18.409 1.00 92.25 132 ARG A CA 1
ATOM 1064 C C . ARG A 1 132 ? -12.614 5.847 19.066 1.00 92.25 132 ARG A C 1
ATOM 1066 O O . ARG A 1 132 ? -12.268 4.681 18.869 1.00 92.25 132 ARG A O 1
ATOM 1073 N N . GLN A 1 133 ? -13.695 6.174 19.774 1.00 91.88 133 GLN A N 1
ATOM 1074 C CA . GLN A 1 133 ? -14.570 5.173 20.378 1.00 91.88 133 GLN A CA 1
ATOM 1075 C C . GLN A 1 133 ? -15.257 4.312 19.306 1.00 91.88 133 GLN A C 1
ATOM 1077 O O . GLN A 1 133 ? -15.214 3.086 19.377 1.00 91.88 133 GLN A O 1
ATOM 1082 N N . ALA A 1 134 ? -15.789 4.934 18.249 1.00 90.94 134 ALA A N 1
ATOM 1083 C CA . ALA A 1 134 ? -16.426 4.223 17.139 1.00 90.94 134 ALA A CA 1
ATOM 1084 C C . ALA A 1 134 ? -15.463 3.285 16.381 1.00 90.94 134 ALA A C 1
ATOM 1086 O O . ALA A 1 134 ? -15.893 2.284 15.795 1.00 90.94 134 ALA A O 1
ATOM 1087 N N . LEU A 1 135 ? -14.163 3.594 16.364 1.00 90.31 135 LEU A N 1
ATOM 1088 C CA . LEU A 1 135 ? -13.118 2.689 15.884 1.00 90.31 135 LEU A CA 1
ATOM 1089 C C . LEU A 1 135 ? -12.861 1.557 16.878 1.00 90.31 135 LEU A C 1
ATOM 1091 O O . LEU A 1 135 ? -12.818 0.402 16.463 1.00 90.31 135 LEU A O 1
ATOM 1095 N N . ALA A 1 136 ? -12.716 1.869 18.166 1.00 90.75 136 ALA A N 1
ATOM 1096 C CA . ALA A 1 136 ? -12.425 0.897 19.218 1.00 90.75 136 ALA A CA 1
ATOM 1097 C C . ALA A 1 136 ? -13.518 -0.169 19.393 1.00 90.75 136 ALA A C 1
ATOM 1099 O O . ALA A 1 136 ? -13.192 -1.313 19.700 1.00 90.75 136 ALA A O 1
ATOM 1100 N N . ASP A 1 137 ? -14.781 0.167 19.126 1.00 90.88 137 ASP A N 1
ATOM 1101 C CA . ASP A 1 137 ? -15.911 -0.771 19.205 1.00 90.88 137 ASP A CA 1
ATOM 1102 C C . ASP A 1 137 ? -15.870 -1.864 18.116 1.00 90.88 137 ASP A C 1
ATOM 1104 O O . ASP A 1 137 ? -16.635 -2.832 18.132 1.00 90.88 137 ASP A O 1
ATOM 1108 N N . GLN A 1 138 ? -14.979 -1.735 17.133 1.00 89.75 138 GLN A N 1
ATOM 1109 C CA . GLN A 1 138 ? -14.879 -2.663 16.015 1.00 89.75 138 GLN A CA 1
ATOM 1110 C C . GLN A 1 138 ? -13.983 -3.850 16.351 1.00 89.75 138 GLN A C 1
ATOM 1112 O O . GLN A 1 138 ? -12.955 -3.740 17.018 1.00 89.75 138 GLN A O 1
ATOM 1117 N N . ARG A 1 139 ? -14.312 -5.017 15.792 1.00 87.94 139 ARG A N 1
ATOM 1118 C CA . ARG A 1 139 ? -13.521 -6.234 16.004 1.00 87.94 139 ARG A CA 1
ATOM 1119 C C . ARG A 1 139 ? -12.052 -6.023 15.610 1.00 87.94 139 ARG A C 1
ATOM 1121 O O . ARG A 1 139 ? -11.750 -5.708 14.461 1.00 87.94 139 ARG A O 1
ATOM 1128 N N . GLY A 1 140 ? -11.144 -6.288 16.550 1.00 86.62 140 GLY A N 1
ATOM 1129 C CA . GLY A 1 140 ? -9.695 -6.173 16.342 1.00 86.62 140 GLY A CA 1
ATOM 1130 C C . GLY A 1 140 ? -9.126 -4.765 16.556 1.00 86.62 140 GLY A C 1
ATOM 1131 O O . GLY A 1 140 ? -7.941 -4.554 16.279 1.00 86.62 140 GLY A O 1
ATOM 1132 N N . TRP A 1 141 ? -9.944 -3.835 17.051 1.00 93.00 141 TRP A N 1
ATOM 1133 C CA . TRP A 1 141 ? -9.545 -2.498 17.476 1.00 93.00 141 TRP A CA 1
ATOM 1134 C C . TRP A 1 141 ? -9.609 -2.362 19.000 1.00 93.00 141 TRP A C 1
ATOM 1136 O O . TRP A 1 141 ? -10.263 -3.142 19.687 1.00 93.00 141 TRP A O 1
ATOM 1146 N N . SER A 1 142 ? -8.864 -1.395 19.528 1.00 92.56 142 SER A N 1
ATOM 1147 C CA . SER A 1 142 ? -8.904 -0.989 20.932 1.00 92.56 142 SER A CA 1
ATOM 1148 C C . SER A 1 142 ? -8.493 0.475 21.046 1.00 92.56 142 SER A C 1
ATOM 1150 O O . SER A 1 142 ? -7.742 0.960 20.197 1.00 92.56 142 SER A O 1
ATOM 1152 N N . LEU A 1 143 ? -8.927 1.167 22.103 1.00 92.06 143 LEU A N 1
ATOM 1153 C CA . LEU A 1 143 ? -8.539 2.565 22.350 1.00 92.06 143 LEU A CA 1
ATOM 1154 C C . LEU A 1 143 ? -7.012 2.723 22.386 1.00 92.06 143 LEU A C 1
ATOM 1156 O O . LEU A 1 143 ? -6.451 3.506 21.632 1.00 92.06 143 LEU A O 1
ATOM 1160 N N . GLN A 1 144 ? -6.318 1.836 23.106 1.00 94.00 144 GLN A N 1
ATOM 1161 C CA . GLN A 1 144 ? -4.850 1.810 23.160 1.00 94.00 144 GLN A CA 1
ATOM 1162 C C . GLN A 1 144 ? -4.171 1.626 21.793 1.00 94.00 144 GLN A C 1
ATOM 1164 O O . GLN A 1 144 ? -3.014 2.005 21.603 1.00 94.00 144 GLN A O 1
ATOM 1169 N N . LEU A 1 145 ? -4.818 0.935 20.851 1.00 93.81 145 LEU A N 1
ATOM 1170 C CA . LEU A 1 145 ? -4.297 0.813 19.49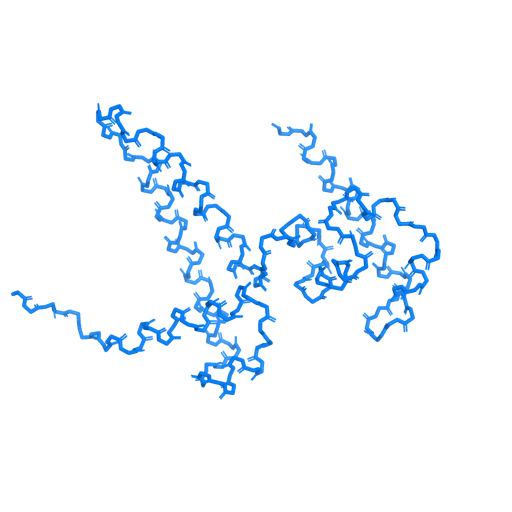4 1.00 93.81 145 LEU A CA 1
ATOM 1171 C C . LEU A 1 145 ? -4.498 2.119 18.723 1.00 93.81 145 LEU A C 1
ATOM 1173 O O . LEU A 1 145 ? -3.573 2.541 18.035 1.00 93.81 145 LEU A O 1
ATOM 1177 N N . VAL A 1 146 ? -5.676 2.734 18.841 1.00 93.25 146 VAL A N 1
ATOM 1178 C CA . VAL A 1 146 ? -5.997 4.013 18.195 1.00 93.25 146 VAL A CA 1
ATOM 1179 C C . VAL A 1 146 ? -5.053 5.108 18.691 1.00 93.25 146 VAL A C 1
ATOM 1181 O O . VAL A 1 146 ? -4.416 5.761 17.868 1.00 93.25 146 VAL A O 1
ATOM 1184 N N . ASP A 1 147 ? -4.852 5.224 20.004 1.00 93.81 147 ASP A N 1
ATOM 1185 C CA . ASP A 1 147 ? -3.940 6.208 20.597 1.00 93.81 147 ASP A CA 1
ATOM 1186 C C . ASP A 1 147 ? -2.506 6.022 20.092 1.00 93.81 147 ASP A C 1
ATOM 1188 O O . ASP A 1 147 ? -1.876 6.969 19.622 1.00 93.81 147 ASP A O 1
ATOM 1192 N N . ARG A 1 148 ? -2.012 4.775 20.067 1.00 95.50 148 ARG A N 1
ATOM 1193 C CA . ARG A 1 148 ? -0.692 4.473 19.494 1.00 95.50 148 ARG A CA 1
ATOM 1194 C C . ARG A 1 148 ? -0.593 4.857 18.020 1.00 95.50 148 ARG A C 1
ATOM 1196 O O . ARG A 1 148 ? 0.464 5.316 17.599 1.00 95.50 148 ARG A O 1
ATOM 1203 N N . ILE A 1 149 ? -1.646 4.664 17.224 1.00 95.12 149 ILE A N 1
ATOM 1204 C CA . ILE A 1 149 ? -1.656 5.073 15.810 1.00 95.12 149 ILE A CA 1
ATOM 1205 C C . ILE A 1 149 ? -1.556 6.600 15.698 1.00 95.12 149 ILE A C 1
ATOM 1207 O O . ILE A 1 149 ? -0.742 7.082 14.913 1.00 95.12 149 ILE A O 1
ATOM 1211 N N . ILE A 1 150 ? -2.304 7.352 16.509 1.00 93.69 150 ILE A N 1
ATOM 1212 C CA . ILE A 1 150 ? -2.271 8.825 16.536 1.00 93.69 150 ILE A CA 1
ATOM 1213 C C . ILE A 1 150 ? -0.881 9.339 16.960 1.00 93.69 150 ILE A C 1
ATOM 1215 O O . ILE A 1 150 ? -0.323 10.253 16.342 1.00 93.69 150 ILE A O 1
ATOM 1219 N N . GLU A 1 151 ? -0.255 8.706 17.955 1.00 94.44 151 GLU A N 1
ATOM 1220 C CA . GLU A 1 151 ? 1.127 9.007 18.346 1.00 94.44 151 GLU A CA 1
ATOM 1221 C C . GLU A 1 151 ? 2.120 8.780 17.195 1.00 94.44 151 GLU A C 1
ATOM 1223 O O . GLU A 1 151 ? 3.020 9.595 16.973 1.00 94.44 151 GLU A O 1
ATOM 1228 N N . GLN A 1 152 ? 1.983 7.679 16.444 1.00 95.19 152 GLN A N 1
ATOM 1229 C CA . GLN A 1 152 ? 2.847 7.419 15.288 1.00 95.19 152 GLN A CA 1
ATOM 1230 C C . GLN A 1 152 ? 2.570 8.393 14.137 1.00 95.19 152 GLN A C 1
ATOM 1232 O O . GLN A 1 152 ? 3.523 8.868 13.522 1.00 95.19 152 GLN A O 1
ATOM 1237 N N . ALA A 1 153 ? 1.308 8.744 13.880 1.00 93.62 153 ALA A N 1
ATOM 1238 C CA . ALA A 1 153 ? 0.923 9.742 12.882 1.00 93.62 153 ALA A CA 1
ATOM 1239 C C . ALA A 1 153 ? 1.604 11.095 13.152 1.00 93.62 153 ALA A C 1
ATOM 1241 O O . ALA A 1 153 ? 2.168 11.713 12.248 1.00 93.62 153 ALA A O 1
ATOM 1242 N N . THR A 1 154 ? 1.686 11.494 14.425 1.00 92.00 154 THR A N 1
ATOM 1243 C CA . THR A 1 154 ? 2.378 12.724 14.845 1.00 92.00 154 THR A CA 1
ATOM 1244 C C . THR A 1 154 ? 3.870 12.704 14.478 1.00 92.00 154 THR A C 1
ATOM 1246 O O . THR A 1 154 ? 4.424 13.719 14.046 1.00 92.00 154 THR A O 1
ATOM 1249 N N . LYS A 1 155 ? 4.532 11.542 14.595 1.00 90.75 155 LYS A N 1
ATOM 1250 C CA . LYS A 1 155 ? 5.947 11.365 14.209 1.00 90.75 155 LYS A CA 1
ATOM 1251 C C . LYS A 1 155 ? 6.147 11.409 12.695 1.00 90.75 155 LYS A C 1
ATOM 1253 O O . LYS A 1 155 ? 7.138 11.975 12.232 1.00 90.75 155 LYS A O 1
ATOM 1258 N N . VAL A 1 156 ? 5.213 10.838 11.932 1.00 88.81 156 VAL A N 1
ATOM 1259 C CA . VAL A 1 156 ? 5.244 10.873 10.462 1.00 88.81 156 VAL A CA 1
ATOM 1260 C C . VAL A 1 156 ? 5.135 12.318 9.974 1.00 88.81 156 VAL A C 1
ATOM 1262 O O . VAL A 1 156 ? 6.015 12.760 9.238 1.00 88.81 156 VAL A O 1
ATOM 1265 N N . ARG A 1 157 ? 4.175 13.100 10.491 1.00 87.06 157 ARG A N 1
ATOM 1266 C CA . ARG A 1 157 ? 4.029 14.533 10.168 1.00 87.06 157 ARG A CA 1
ATOM 1267 C C . ARG A 1 157 ? 5.322 15.326 10.401 1.00 87.06 157 ARG A C 1
ATOM 1269 O O . ARG A 1 157 ? 5.747 16.102 9.549 1.00 87.06 157 ARG A O 1
ATOM 1276 N N . GLY A 1 158 ? 5.989 15.093 11.536 1.00 74.12 158 GLY A N 1
ATOM 1277 C CA . GLY A 1 158 ? 7.264 15.746 11.862 1.00 74.12 158 GLY A CA 1
ATOM 1278 C C . GLY A 1 158 ? 8.440 15.349 10.957 1.00 74.12 158 GLY A C 1
ATOM 1279 O O . GLY A 1 158 ? 9.417 16.090 10.868 1.00 74.12 158 GLY A O 1
ATOM 1280 N N . THR A 1 159 ? 8.352 14.202 10.280 1.00 72.38 159 THR A N 1
ATOM 1281 C CA . THR A 1 159 ? 9.368 13.729 9.327 1.00 72.38 159 THR A CA 1
ATOM 1282 C C . THR A 1 159 ? 9.117 14.292 7.930 1.00 72.38 159 THR A C 1
ATOM 1284 O O . THR A 1 159 ? 10.058 14.739 7.278 1.00 72.38 159 THR A O 1
ATOM 1287 N N . THR A 1 160 ? 7.853 14.332 7.498 1.00 60.72 160 THR A N 1
ATOM 1288 C CA . THR A 1 160 ? 7.439 14.897 6.205 1.00 60.72 160 THR A CA 1
ATOM 1289 C C . THR A 1 160 ? 7.711 16.402 6.125 1.00 60.72 160 THR A C 1
ATOM 1291 O O . THR A 1 160 ? 8.171 16.868 5.096 1.00 60.72 160 THR A O 1
ATOM 1294 N N . SER A 1 161 ? 7.560 17.154 7.224 1.00 57.47 161 SER A N 1
ATOM 1295 C CA . SER A 1 161 ? 7.881 18.595 7.280 1.00 57.47 161 SER A CA 1
ATOM 1296 C C . SER A 1 161 ? 9.384 18.930 7.172 1.00 57.47 161 SER A C 1
ATOM 1298 O O . SER A 1 161 ? 9.732 20.109 7.125 1.00 57.47 161 SER A O 1
ATOM 1300 N N . ARG A 1 162 ? 10.283 17.934 7.207 1.00 46.88 162 ARG A N 1
ATOM 1301 C CA . ARG A 1 162 ? 11.750 18.123 7.162 1.00 46.88 162 ARG A CA 1
ATOM 1302 C C . ARG A 1 162 ? 12.385 17.757 5.814 1.00 46.88 162 ARG A C 1
ATOM 1304 O O . ARG A 1 162 ? 13.606 17.842 5.701 1.00 46.88 162 ARG A O 1
ATOM 1311 N N . ARG A 1 163 ? 11.594 17.309 4.839 1.00 38.03 163 ARG A N 1
ATOM 1312 C CA . ARG A 1 163 ? 12.020 17.037 3.459 1.00 38.03 163 ARG A CA 1
ATOM 1313 C C . ARG A 1 163 ? 11.460 18.099 2.530 1.00 38.03 163 ARG A C 1
ATOM 1315 O O . ARG A 1 163 ? 12.159 18.380 1.537 1.00 38.03 163 ARG A O 1
#

Foldseek 3Di:
DPPPPPDDVVVVVLLVVLLVCLLVVNDQVVSCVVRVQHPVNLLVSLVVLLVVLVVVLVCLVPPPDPDPVCPVVSVVSNVVSVQVNLSSNQSYYSQQSQVCVQPPDGRVNSVVCVVVVRRHLVSLLVQDPVNLVVQCVDPPHHSVSSVSSNVSSVVVVVVVVVD